Protein AF-A0A2P5DJ44-F1 (afdb_monomer_lite)

Organism: Trema orientale (NCBI:txid63057)

Structure (mmCIF, N/CA/C/O backbone):
data_AF-A0A2P5DJ44-F1
#
_entry.id   AF-A0A2P5DJ44-F1
#
loop_
_atom_site.group_PDB
_atom_site.id
_atom_site.type_symbol
_atom_site.label_atom_id
_atom_site.label_alt_id
_atom_site.label_comp_id
_atom_site.label_asym_id
_atom_site.label_entity_id
_atom_site.label_seq_id
_atom_site.pdbx_PDB_ins_code
_atom_site.Cartn_x
_atom_site.Cartn_y
_atom_site.Cartn_z
_atom_site.occupancy
_atom_site.B_iso_or_equiv
_atom_site.auth_seq_id
_atom_site.auth_comp_id
_atom_site.auth_asym_id
_atom_site.auth_atom_id
_atom_site.pdbx_PDB_model_num
ATOM 1 N N . MET A 1 1 ? -2.861 3.811 -5.691 1.00 84.62 1 MET A N 1
ATOM 2 C CA . MET A 1 1 ? -2.613 3.452 -4.278 1.00 84.62 1 MET A CA 1
ATOM 3 C C . MET A 1 1 ? -3.615 4.162 -3.393 1.00 84.62 1 MET A C 1
ATOM 5 O O . MET A 1 1 ? -4.377 3.465 -2.755 1.00 84.62 1 MET A O 1
ATOM 9 N N . GLU A 1 2 ? -3.695 5.492 -3.446 1.00 87.12 2 GLU A N 1
ATOM 10 C CA . GLU A 1 2 ? -4.718 6.298 -2.754 1.00 87.12 2 GLU A CA 1
ATOM 11 C C . GLU A 1 2 ? -6.150 5.772 -2.944 1.00 87.12 2 GLU A C 1
ATOM 13 O O . GLU A 1 2 ? -6.752 5.329 -1.976 1.00 87.12 2 GLU A O 1
ATOM 18 N N . LEU A 1 3 ? -6.616 5.629 -4.192 1.00 88.25 3 LEU A N 1
ATOM 19 C CA . LEU A 1 3 ? -7.942 5.059 -4.485 1.00 88.25 3 LEU A CA 1
ATOM 20 C C . LEU A 1 3 ? -8.184 3.675 -3.848 1.00 88.25 3 LEU A C 1
ATOM 22 O O . LEU A 1 3 ? -9.295 3.355 -3.448 1.00 88.25 3 LEU A O 1
ATOM 26 N N . ALA A 1 4 ? 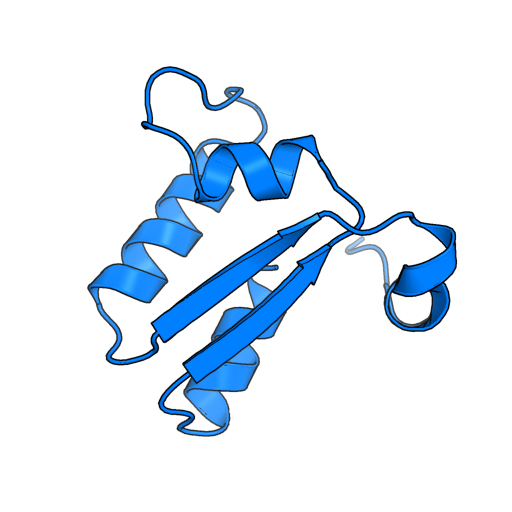-7.152 2.832 -3.739 1.00 89.62 4 ALA A N 1
ATOM 27 C CA . ALA A 1 4 ? -7.305 1.513 -3.120 1.00 89.62 4 ALA A CA 1
ATOM 28 C C . ALA A 1 4 ? -7.525 1.612 -1.600 1.00 89.62 4 ALA A C 1
ATOM 30 O O . ALA A 1 4 ? -8.228 0.783 -1.028 1.00 89.62 4 ALA A O 1
ATOM 31 N N . ILE A 1 5 ? -6.943 2.630 -0.958 1.00 91.44 5 ILE A N 1
ATOM 32 C CA . ILE A 1 5 ? -7.156 2.936 0.460 1.00 91.44 5 ILE A CA 1
ATOM 33 C C . ILE A 1 5 ? -8.574 3.468 0.653 1.00 91.44 5 ILE A C 1
ATOM 35 O O . ILE A 1 5 ? -9.290 2.961 1.509 1.00 91.44 5 ILE A O 1
ATOM 39 N N . GLU A 1 6 ? -8.999 4.429 -0.171 1.00 91.38 6 GLU A N 1
ATOM 40 C CA . GLU A 1 6 ? -10.353 4.998 -0.125 1.00 91.38 6 GLU A CA 1
ATOM 41 C C . GLU A 1 6 ? -11.423 3.911 -0.258 1.00 91.38 6 GLU A C 1
ATOM 43 O O . GLU A 1 6 ? -12.300 3.807 0.594 1.00 91.38 6 GLU A O 1
ATOM 48 N N . VAL A 1 7 ? -11.290 3.024 -1.249 1.00 91.25 7 VAL A N 1
ATOM 49 C CA . VAL A 1 7 ? -12.202 1.884 -1.425 1.00 91.25 7 VAL A CA 1
ATOM 50 C C . VAL A 1 7 ? -12.188 0.964 -0.201 1.00 91.25 7 VAL A C 1
ATOM 52 O O . VAL A 1 7 ? -13.241 0.508 0.238 1.00 91.25 7 VAL A O 1
ATOM 55 N N . GLY A 1 8 ? -11.019 0.700 0.392 1.00 92.06 8 GLY A N 1
ATOM 56 C CA . GLY A 1 8 ? -10.925 -0.095 1.618 1.00 92.06 8 GLY A CA 1
ATOM 57 C C . GLY A 1 8 ? -11.678 0.527 2.797 1.00 92.06 8 GLY A C 1
ATOM 58 O O . GLY A 1 8 ? -12.353 -0.187 3.542 1.00 92.06 8 GLY A O 1
ATOM 59 N N . LEU A 1 9 ? -11.611 1.854 2.931 1.00 91.62 9 LEU A N 1
ATOM 60 C CA . LEU A 1 9 ? -12.348 2.615 3.941 1.00 91.62 9 LEU A CA 1
ATOM 61 C C . LEU A 1 9 ? -13.856 2.607 3.672 1.00 91.62 9 LEU A C 1
ATOM 63 O O . LEU A 1 9 ? -14.632 2.350 4.589 1.00 91.62 9 LEU A O 1
ATOM 67 N N . GLU A 1 10 ? -14.282 2.826 2.426 1.00 93.62 10 GLU A N 1
ATOM 68 C CA . GLU A 1 10 ? -15.696 2.770 2.024 1.00 93.62 10 GLU A CA 1
ATOM 69 C C . GLU A 1 10 ? -16.312 1.387 2.266 1.00 93.62 10 GLU A C 1
ATOM 71 O O . GLU A 1 10 ? -17.466 1.269 2.681 1.00 93.62 10 GLU A O 1
ATOM 76 N N . MET A 1 11 ? -15.526 0.331 2.055 1.00 94.94 11 MET A N 1
ATOM 77 C CA . MET A 1 11 ? -15.919 -1.051 2.325 1.00 94.94 11 MET A CA 1
ATOM 78 C C . MET A 1 11 ? -15.825 -1.434 3.812 1.00 94.94 11 MET A C 1
ATOM 80 O O . MET A 1 11 ? -16.155 -2.569 4.162 1.00 94.94 11 MET A O 1
ATOM 84 N N . ASN A 1 12 ? -15.405 -0.510 4.685 1.00 93.50 12 ASN A N 1
ATOM 85 C CA . ASN A 1 12 ? -15.227 -0.712 6.123 1.00 93.50 12 ASN A CA 1
ATOM 86 C C . ASN A 1 12 ? -14.328 -1.920 6.452 1.00 93.50 12 ASN A C 1
ATOM 88 O O . ASN A 1 12 ? -14.627 -2.724 7.341 1.00 93.50 12 ASN A O 1
ATOM 92 N N . LEU A 1 13 ? -13.245 -2.082 5.687 1.00 94.19 13 LEU A N 1
ATOM 93 C CA . LEU A 1 13 ? -12.258 -3.129 5.919 1.00 94.19 13 LEU A CA 1
ATOM 94 C C . LEU A 1 13 ? -11.378 -2.773 7.120 1.00 94.19 13 LEU A C 1
ATOM 96 O O . LEU A 1 13 ? -11.060 -1.612 7.357 1.00 94.19 13 LEU A O 1
ATOM 100 N N . SER A 1 14 ? -10.935 -3.794 7.852 1.00 93.81 14 SER A N 1
ATOM 101 C CA . SER A 1 14 ? -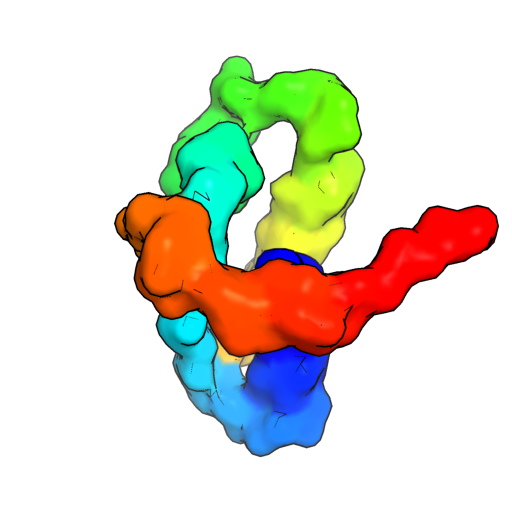9.916 -3.633 8.895 1.00 93.81 14 SER A CA 1
ATOM 102 C C . SER A 1 14 ? -8.501 -3.608 8.322 1.00 93.81 14 SER A C 1
ATOM 104 O O . SER A 1 14 ? -7.593 -3.076 8.948 1.00 93.81 14 SER A O 1
ATOM 106 N N . SER A 1 15 ? -8.294 -4.203 7.145 1.00 95.00 15 SER A N 1
ATOM 107 C CA . SER A 1 15 ? -6.988 -4.237 6.498 1.00 95.00 15 SER A CA 1
ATOM 108 C C . SER A 1 15 ? -7.074 -4.322 4.977 1.00 95.00 15 SER A C 1
ATOM 110 O O . SER A 1 15 ? -8.033 -4.856 4.415 1.00 95.00 15 SER A O 1
ATOM 112 N N .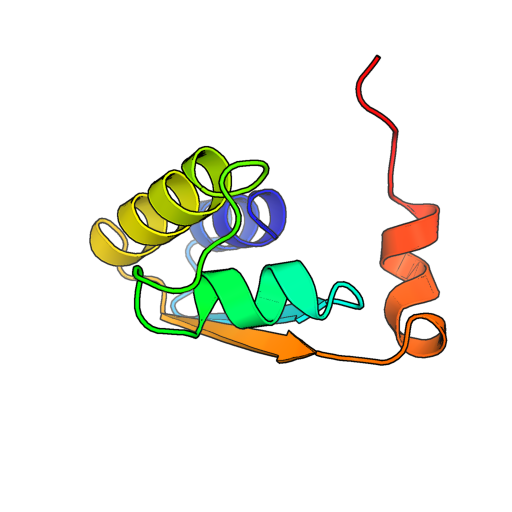 VAL A 1 16 ? -6.040 -3.807 4.311 1.00 94.50 16 VAL A N 1
ATOM 113 C CA . VAL A 1 16 ? -5.843 -3.885 2.860 1.00 94.50 16 VAL A CA 1
ATOM 114 C C . VAL A 1 16 ? -4.409 -4.278 2.526 1.00 94.50 16 VAL A C 1
ATOM 116 O O . VAL A 1 16 ? -3.447 -3.806 3.132 1.00 94.50 16 VAL A O 1
ATOM 119 N N . PHE A 1 17 ? -4.264 -5.128 1.513 1.00 94.69 17 PHE A N 1
ATOM 120 C CA . PHE A 1 17 ? -2.978 -5.464 0.915 1.00 94.69 17 PHE A CA 1
ATOM 121 C C . PHE A 1 17 ? -2.912 -4.839 -0.478 1.00 94.69 17 PHE A C 1
ATOM 123 O O . PHE A 1 17 ? -3.698 -5.182 -1.359 1.00 94.69 17 PHE A O 1
ATOM 130 N N . ILE A 1 18 ? -2.011 -3.877 -0.656 1.00 94.00 18 ILE A N 1
ATOM 131 C CA . ILE A 1 18 ? -1.896 -3.053 -1.855 1.00 94.00 18 ILE A CA 1
ATOM 132 C C . ILE A 1 18 ? -0.643 -3.468 -2.619 1.00 94.00 18 ILE A C 1
ATOM 134 O O . ILE A 1 18 ? 0.489 -3.156 -2.240 1.00 94.00 18 ILE A O 1
ATOM 138 N N . GLU A 1 19 ? -0.864 -4.142 -3.741 1.00 94.75 19 GLU A N 1
ATOM 139 C CA . GLU A 1 19 ? 0.177 -4.480 -4.703 1.00 94.75 19 GLU A CA 1
ATOM 140 C C . GLU A 1 19 ? 0.335 -3.343 -5.720 1.00 94.75 19 GLU A C 1
ATOM 142 O O . GLU A 1 19 ? -0.641 -2.843 -6.282 1.00 94.75 19 GLU A O 1
ATOM 147 N N . SER A 1 20 ? 1.569 -2.903 -5.966 1.00 93.25 20 SER A N 1
ATOM 148 C CA . SER A 1 20 ? 1.850 -1.866 -6.961 1.00 93.25 20 SER A CA 1
ATOM 149 C C . SER A 1 20 ? 3.107 -2.171 -7.760 1.00 93.25 20 SER A C 1
ATOM 151 O O . SER A 1 20 ? 4.114 -2.622 -7.224 1.00 93.25 20 SER A O 1
ATOM 153 N N . ASP A 1 21 ? 3.081 -1.855 -9.052 1.00 93.88 21 ASP A N 1
ATOM 154 C CA . ASP A 1 21 ? 4.251 -1.935 -9.927 1.00 93.88 21 ASP A CA 1
ATOM 155 C C . ASP A 1 21 ? 5.158 -0.697 -9.865 1.00 93.88 21 ASP A C 1
ATOM 157 O O . ASP A 1 21 ? 6.269 -0.704 -10.404 1.00 93.88 21 ASP A O 1
ATOM 161 N N . SER A 1 22 ? 4.738 0.346 -9.142 1.00 91.00 22 SER A N 1
ATOM 162 C CA . SER A 1 22 ? 5.540 1.543 -8.888 1.00 91.00 22 SER A CA 1
ATOM 163 C C . SER A 1 22 ? 6.475 1.336 -7.697 1.00 91.00 22 SER A C 1
ATOM 165 O O . SER A 1 22 ? 6.096 1.517 -6.540 1.00 91.00 22 SER A O 1
ATOM 167 N N . GLN A 1 23 ? 7.737 0.995 -7.976 1.00 90.06 23 GLN A N 1
ATOM 168 C CA . GLN A 1 23 ? 8.745 0.816 -6.925 1.00 90.06 23 GLN A CA 1
ATOM 169 C C . GLN A 1 23 ? 8.994 2.110 -6.138 1.00 90.06 23 GLN A C 1
ATOM 171 O O . GLN A 1 23 ? 9.213 2.056 -4.929 1.00 90.06 23 GLN A O 1
ATOM 176 N N . VAL A 1 24 ? 8.957 3.264 -6.815 1.00 88.19 24 VAL A N 1
ATOM 177 C CA . VAL A 1 24 ? 9.096 4.578 -6.171 1.00 88.19 24 VAL A CA 1
ATOM 178 C C . VAL A 1 24 ? 7.929 4.814 -5.225 1.00 88.19 24 VAL A C 1
ATOM 180 O O . VAL A 1 24 ? 8.167 5.100 -4.061 1.00 88.19 24 VAL A O 1
ATOM 183 N N . GLY A 1 25 ? 6.689 4.618 -5.681 1.00 88.19 25 GLY A N 1
ATOM 184 C CA . GLY A 1 25 ? 5.517 4.881 -4.851 1.00 88.19 25 GLY A CA 1
ATOM 185 C C . GLY A 1 25 ? 5.459 3.981 -3.618 1.00 88.19 25 GLY A C 1
ATOM 186 O O . GLY A 1 25 ? 5.262 4.492 -2.521 1.00 88.19 25 GLY A O 1
ATOM 187 N N . VAL A 1 26 ? 5.726 2.676 -3.774 1.00 90.75 26 VAL A N 1
ATOM 188 C CA . VAL A 1 26 ? 5.795 1.737 -2.639 1.00 90.75 26 VAL A CA 1
ATOM 189 C C . VAL A 1 26 ? 6.873 2.175 -1.652 1.00 90.75 26 VAL A C 1
ATOM 191 O O . VAL A 1 26 ? 6.588 2.319 -0.470 1.00 90.75 26 VAL A O 1
ATOM 194 N N . LYS A 1 27 ? 8.093 2.467 -2.123 1.00 89.25 27 LYS A N 1
ATOM 195 C CA . LYS A 1 27 ? 9.162 2.94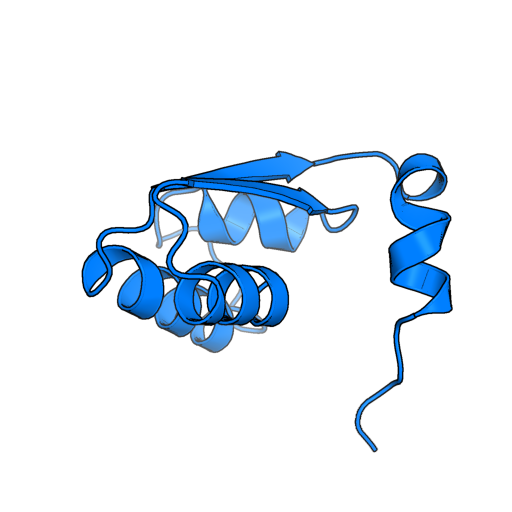2 -1.235 1.00 89.25 27 LYS A CA 1
ATOM 196 C C . LYS A 1 27 ? 8.784 4.246 -0.543 1.00 89.25 27 LYS A C 1
ATOM 198 O O . LYS A 1 27 ? 9.036 4.377 0.646 1.00 89.25 27 LYS A O 1
ATOM 203 N N . SER A 1 28 ? 8.189 5.203 -1.242 1.00 88.44 28 SER A N 1
ATOM 204 C CA . SER A 1 28 ? 7.857 6.496 -0.651 1.00 88.44 28 SER A CA 1
ATOM 205 C C . SER A 1 28 ? 6.828 6.391 0.476 1.00 88.44 28 SER A C 1
ATOM 207 O O . SER A 1 28 ? 6.946 7.141 1.435 1.00 88.44 28 SER A O 1
ATOM 209 N N . VAL A 1 29 ? 5.882 5.446 0.414 1.00 87.44 29 VAL A N 1
ATOM 210 C CA . VAL A 1 29 ? 4.903 5.237 1.499 1.00 87.44 29 VAL A CA 1
ATOM 211 C C . VAL A 1 29 ? 5.414 4.323 2.617 1.00 87.44 29 VAL A C 1
ATOM 213 O O . VAL A 1 29 ? 4.956 4.436 3.747 1.00 87.44 29 VAL A O 1
ATOM 216 N N . THR A 1 30 ? 6.372 3.429 2.340 1.00 86.12 30 THR A N 1
ATOM 217 C CA . THR A 1 30 ? 6.920 2.510 3.357 1.00 86.12 30 THR A CA 1
ATOM 218 C C . THR A 1 30 ? 8.180 3.022 4.058 1.00 86.12 30 THR A C 1
ATOM 220 O O . THR A 1 30 ? 8.587 2.448 5.066 1.00 86.12 30 THR A O 1
ATOM 223 N N . THR A 1 31 ? 8.865 4.028 3.507 1.00 77.19 31 THR A N 1
ATOM 224 C CA . THR A 1 31 ? 10.191 4.474 3.981 1.00 77.19 31 THR A CA 1
ATOM 225 C C . THR A 1 31 ? 10.101 5.806 4.729 1.00 77.19 31 THR A C 1
ATOM 227 O O . THR A 1 31 ? 9.183 6.592 4.529 1.00 77.19 31 THR A O 1
ATOM 230 N N . ILE A 1 32 ? 11.082 6.064 5.600 1.00 62.53 32 ILE A N 1
ATOM 231 C CA . ILE A 1 32 ? 11.177 7.266 6.442 1.00 62.53 32 ILE A CA 1
ATOM 232 C C . ILE A 1 32 ? 11.086 8.551 5.576 1.00 62.53 32 ILE A C 1
ATOM 234 O O . ILE A 1 32 ? 11.760 8.613 4.536 1.00 62.53 32 ILE A O 1
ATOM 238 N N . PRO A 1 33 ? 10.336 9.591 6.015 1.00 61.78 33 PRO A N 1
ATOM 239 C CA . PRO A 1 33 ? 9.948 10.765 5.211 1.00 61.78 33 PRO A CA 1
ATOM 240 C C . PRO A 1 33 ? 11.084 11.499 4.489 1.00 61.78 33 PRO A C 1
ATOM 242 O O . PRO A 1 33 ? 10.877 12.109 3.445 1.00 61.78 33 PRO A O 1
ATOM 245 N N . ASN A 1 34 ? 12.313 11.403 4.998 1.00 63.91 34 ASN A N 1
ATOM 246 C CA . ASN A 1 34 ? 13.477 12.142 4.501 1.00 63.91 34 ASN A CA 1
ATOM 247 C C . ASN A 1 34 ? 13.976 11.679 3.115 1.00 63.91 34 ASN A C 1
ATOM 249 O O . ASN A 1 34 ? 14.961 12.215 2.614 1.00 63.91 34 ASN A O 1
ATOM 253 N N . SER A 1 35 ? 13.349 10.659 2.521 1.00 71.50 35 SER A N 1
ATOM 254 C CA . SER A 1 35 ? 13.747 10.054 1.241 1.00 71.50 35 SER A CA 1
ATOM 255 C C . SER A 1 35 ? 12.664 10.116 0.157 1.00 71.50 35 SER A C 1
ATOM 257 O O . SER A 1 35 ? 12.822 9.517 -0.907 1.00 71.50 35 SER A O 1
ATOM 259 N N . VAL A 1 36 ? 11.566 10.833 0.414 1.00 82.62 36 VAL A N 1
ATOM 260 C CA . VAL A 1 36 ? 10.444 10.955 -0.522 1.00 82.62 36 VAL A CA 1
ATOM 261 C C . VAL A 1 36 ? 10.763 12.016 -1.588 1.00 82.62 36 VAL A C 1
ATOM 263 O O . VAL A 1 36 ? 11.053 13.158 -1.227 1.00 82.62 36 VAL A O 1
ATOM 266 N N . PRO A 1 37 ? 10.720 11.682 -2.895 1.00 84.88 37 PRO A N 1
ATOM 267 C CA . PRO A 1 37 ? 10.869 12.670 -3.962 1.00 84.88 37 PRO A CA 1
ATOM 268 C C . PRO A 1 37 ? 9.787 13.752 -3.879 1.00 84.88 37 PRO A C 1
ATOM 270 O O . PRO A 1 37 ? 8.627 13.451 -3.587 1.00 84.88 37 PRO A O 1
ATOM 273 N N . TRP A 1 38 ? 10.151 15.006 -4.153 1.00 86.81 38 TRP A N 1
ATOM 274 C CA . TRP A 1 38 ? 9.238 16.146 -4.011 1.00 86.81 38 TRP A CA 1
ATOM 275 C C . TRP A 1 38 ? 8.003 16.019 -4.915 1.00 86.81 38 TRP A C 1
ATOM 277 O O . TRP A 1 38 ? 6.923 16.462 -4.535 1.00 86.81 38 TRP A O 1
ATOM 287 N N . GLU A 1 39 ? 8.140 15.352 -6.066 1.00 85.56 39 GLU A N 1
ATOM 288 C CA . GLU A 1 39 ? 7.072 15.112 -7.039 1.00 85.56 39 GLU A CA 1
ATOM 289 C C . GLU A 1 39 ? 5.920 14.276 -6.469 1.00 85.56 39 GLU A C 1
ATOM 291 O O . GLU A 1 39 ? 4.792 14.371 -6.947 1.00 85.56 39 GLU A O 1
ATOM 296 N N . VAL A 1 40 ? 6.199 13.441 -5.465 1.00 86.06 40 VAL A N 1
ATOM 297 C CA . VAL A 1 40 ? 5.217 12.534 -4.850 1.00 86.06 40 VAL A CA 1
ATOM 298 C C . VAL A 1 40 ? 4.981 12.835 -3.370 1.00 86.06 40 VAL A C 1
ATOM 300 O O . VAL A 1 40 ? 4.198 12.141 -2.727 1.00 86.06 40 VAL A O 1
ATOM 303 N N . ALA A 1 41 ? 5.629 13.868 -2.823 1.00 86.88 41 ALA A N 1
ATOM 304 C CA . ALA A 1 41 ? 5.585 14.187 -1.399 1.00 86.88 41 ALA A CA 1
ATOM 305 C C . ALA A 1 41 ? 4.164 14.487 -0.903 1.00 86.88 41 ALA A C 1
ATOM 307 O O . ALA A 1 41 ? 3.761 13.946 0.122 1.00 86.88 41 ALA A O 1
ATOM 308 N N . SER A 1 42 ? 3.385 15.270 -1.657 1.00 88.81 42 SER A N 1
ATOM 309 C CA . SER A 1 42 ? 2.000 15.601 -1.294 1.00 88.81 42 SER A CA 1
ATOM 310 C C . SER A 1 42 ? 1.095 14.368 -1.260 1.00 88.81 42 SER A C 1
ATOM 312 O O . SER A 1 42 ? 0.307 14.203 -0.334 1.00 88.81 42 SER A O 1
ATOM 314 N N . VAL A 1 43 ? 1.239 13.470 -2.240 1.00 88.19 43 VAL A N 1
ATOM 315 C CA . VAL A 1 43 ? 0.469 12.218 -2.320 1.00 88.19 43 VAL A CA 1
ATOM 316 C C . VAL A 1 43 ? 0.829 11.295 -1.158 1.00 88.19 43 VAL A C 1
ATOM 318 O O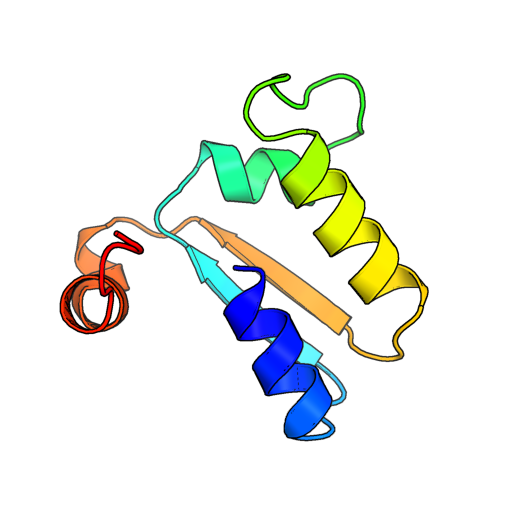 . VAL A 1 43 ? -0.043 10.699 -0.534 1.00 88.19 43 VAL A O 1
ATOM 321 N N . VAL A 1 44 ? 2.116 11.188 -0.831 1.00 88.81 44 VAL A N 1
ATOM 322 C CA . VAL A 1 44 ? 2.600 10.355 0.277 1.00 88.81 44 VAL A CA 1
ATOM 323 C C . VAL A 1 44 ? 2.140 10.905 1.624 1.00 88.81 44 VAL A C 1
ATOM 325 O O . VAL A 1 44 ? 1.695 10.134 2.473 1.00 88.81 44 VAL A O 1
ATOM 328 N N . GLU A 1 45 ? 2.203 12.222 1.819 1.00 88.88 45 GLU A N 1
ATOM 329 C CA . GLU A 1 45 ? 1.681 12.887 3.014 1.00 88.88 45 GLU A CA 1
ATOM 330 C C . GLU A 1 45 ? 0.177 12.644 3.162 1.00 88.88 45 GLU A C 1
ATOM 332 O O . GLU A 1 45 ? -0.284 12.263 4.238 1.00 88.88 45 GLU A O 1
ATOM 337 N N . HIS A 1 46 ? -0.581 12.785 2.074 1.00 90.31 46 HIS A N 1
ATOM 338 C CA . HIS A 1 46 ? -2.016 12.533 2.082 1.00 90.31 46 HIS A CA 1
ATOM 339 C C . HIS A 1 46 ? -2.348 11.081 2.449 1.00 90.31 46 HIS A C 1
ATOM 341 O O . HIS A 1 46 ? -3.126 10.850 3.375 1.00 90.31 46 HIS A O 1
ATOM 347 N N . ILE A 1 47 ? -1.693 10.108 1.805 1.00 89.88 47 ILE A N 1
ATOM 348 C CA . ILE A 1 47 ? -1.827 8.678 2.122 1.00 89.88 47 ILE A CA 1
ATOM 349 C C . ILE A 1 47 ? -1.485 8.409 3.592 1.00 89.88 47 ILE A C 1
ATOM 351 O O . ILE A 1 47 ? -2.214 7.696 4.276 1.00 89.88 47 ILE A O 1
ATOM 355 N N . THR A 1 48 ? -0.400 8.995 4.101 1.00 88.12 48 THR A N 1
ATOM 356 C CA . THR A 1 48 ? 0.025 8.801 5.495 1.00 88.12 48 THR A CA 1
ATOM 357 C C . THR A 1 48 ? -1.023 9.340 6.467 1.00 88.12 48 THR A C 1
ATOM 359 O O . THR A 1 48 ? -1.393 8.653 7.417 1.00 88.12 48 THR A O 1
ATOM 362 N N . ASN A 1 49 ? -1.552 10.538 6.211 1.00 89.50 49 ASN A N 1
ATOM 363 C CA . ASN A 1 49 ? -2.591 11.149 7.037 1.00 89.50 49 ASN A CA 1
ATOM 364 C C . ASN A 1 49 ? -3.904 10.349 7.010 1.00 89.50 49 ASN A C 1
ATOM 366 O O . ASN A 1 49 ? -4.525 10.157 8.058 1.00 89.50 49 ASN A O 1
ATOM 370 N N . LEU A 1 50 ? -4.308 9.841 5.841 1.00 89.19 50 LEU A N 1
ATOM 371 C CA . LEU A 1 50 ? -5.446 8.927 5.688 1.00 89.19 50 LEU A CA 1
ATOM 372 C C . LEU A 1 50 ? -5.286 7.693 6.576 1.00 89.19 50 LEU A C 1
ATOM 374 O O . LEU A 1 50 ? -6.169 7.391 7.371 1.00 89.19 50 LEU A O 1
ATOM 378 N N . LEU A 1 51 ? -4.140 7.017 6.494 1.00 87.50 51 LEU A N 1
ATOM 379 C CA . LEU A 1 51 ? -3.891 5.807 7.274 1.00 87.50 51 LEU A CA 1
ATOM 380 C C . LEU A 1 51 ? -3.869 6.088 8.781 1.00 87.50 51 LEU A C 1
ATOM 382 O O . LEU A 1 51 ? -4.542 5.383 9.5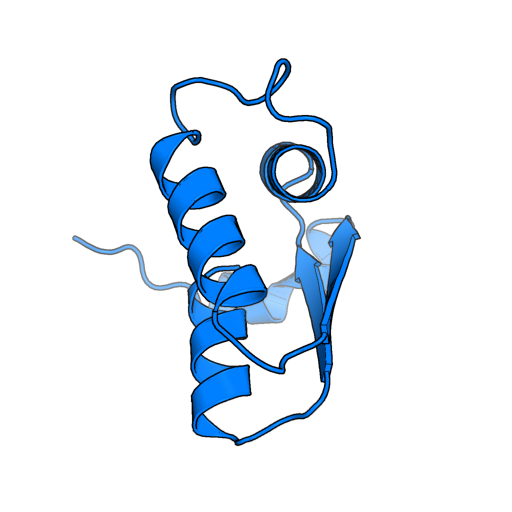25 1.00 87.50 51 LEU A O 1
ATOM 386 N N . VAL A 1 52 ? -3.189 7.154 9.227 1.00 88.94 52 VAL A N 1
ATOM 387 C CA . VAL A 1 52 ? -3.102 7.538 10.654 1.00 88.94 52 VAL A CA 1
ATOM 388 C C . VAL A 1 52 ? -4.460 7.926 11.243 1.00 88.94 52 VAL A C 1
ATOM 390 O O . VAL A 1 52 ? -4.721 7.666 12.416 1.00 88.94 52 VAL A O 1
ATOM 393 N N . SER A 1 53 ? -5.320 8.571 10.453 1.00 87.31 53 SER A N 1
ATOM 394 C CA . SER A 1 53 ? -6.665 8.968 10.891 1.00 87.31 53 SER A CA 1
ATOM 395 C C . SER A 1 53 ? -7.699 7.842 10.792 1.00 87.31 53 SER A C 1
ATOM 397 O O . SER A 1 53 ? -8.800 7.976 11.330 1.00 87.31 53 SER A O 1
ATOM 399 N N . SER A 1 54 ? -7.349 6.732 10.140 1.00 87.19 54 SER A N 1
ATOM 400 C CA . SER A 1 54 ? -8.218 5.575 9.949 1.00 87.19 54 SER A CA 1
ATOM 401 C C . SER A 1 54 ? -7.896 4.428 10.913 1.00 87.19 54 SER A C 1
ATOM 403 O O . SER A 1 54 ? -6.858 4.408 11.565 1.00 87.19 54 SER A O 1
ATOM 405 N N . SER A 1 55 ? -8.792 3.441 10.981 1.00 86.50 55 SER A N 1
ATOM 406 C CA . SER A 1 55 ? -8.526 2.145 11.633 1.00 86.50 55 SER A CA 1
ATOM 407 C C . SER A 1 55 ? -8.095 1.061 10.635 1.00 86.50 55 SER A C 1
ATOM 409 O O . SER A 1 55 ? -8.148 -0.124 10.951 1.00 86.50 55 SER A O 1
ATOM 411 N N . LEU A 1 56 ? -7.710 1.467 9.419 1.00 92.75 56 LEU A N 1
ATOM 412 C CA . LEU A 1 56 ? -7.378 0.568 8.326 1.00 92.75 56 LEU A CA 1
ATOM 413 C C . LEU A 1 56 ? -5.878 0.260 8.313 1.00 92.75 56 LEU A C 1
ATOM 415 O O . LEU A 1 56 ? -5.054 1.133 8.038 1.00 92.75 56 LEU A O 1
ATOM 419 N N . ASP A 1 57 ? -5.533 -1.007 8.514 1.00 92.25 57 ASP A N 1
ATOM 420 C CA . ASP A 1 57 ? -4.158 -1.481 8.377 1.00 92.25 57 ASP A CA 1
ATOM 421 C C . ASP A 1 57 ? -3.809 -1.691 6.895 1.00 92.25 57 ASP A C 1
ATOM 423 O O . ASP A 1 57 ? -4.329 -2.598 6.240 1.00 92.25 57 ASP A O 1
ATOM 427 N N . ALA A 1 58 ? -2.908 -0.871 6.348 1.00 92.56 58 ALA A N 1
ATOM 428 C CA . ALA A 1 58 ? -2.470 -0.983 4.957 1.00 92.56 58 ALA A CA 1
ATOM 429 C C . ALA A 1 58 ? -1.060 -1.574 4.826 1.00 92.56 58 ALA A C 1
ATOM 431 O O . ALA A 1 58 ? -0.092 -1.072 5.399 1.00 92.56 58 ALA A O 1
ATOM 432 N N . TYR A 1 59 ? -0.936 -2.606 3.993 1.00 93.31 59 TYR A N 1
ATOM 433 C CA . TYR A 1 59 ? 0.330 -3.257 3.657 1.00 93.31 59 TYR A CA 1
ATOM 434 C C . TYR A 1 59 ? 0.662 -3.018 2.187 1.00 93.31 59 TYR A C 1
ATOM 436 O O . TYR A 1 59 ? -0.156 -3.309 1.319 1.00 93.31 59 TYR A O 1
ATOM 444 N N . PHE A 1 60 ? 1.864 -2.523 1.893 1.00 93.50 60 PHE A N 1
ATOM 445 C CA . PHE A 1 60 ? 2.283 -2.192 0.529 1.00 93.50 60 PHE A CA 1
ATOM 446 C C . PHE A 1 60 ? 3.374 -3.142 0.047 1.00 93.50 60 PHE A C 1
ATOM 448 O O . PHE A 1 60 ? 4.391 -3.316 0.721 1.00 93.50 60 PHE A O 1
ATOM 455 N N . VAL A 1 61 ? 3.196 -3.717 -1.143 1.00 94.81 61 VAL A N 1
ATOM 456 C CA . VAL A 1 61 ? 4.188 -4.595 -1.774 1.00 94.81 61 VAL A CA 1
ATOM 457 C C . VAL A 1 61 ? 4.428 -4.188 -3.219 1.00 94.81 61 VAL A C 1
ATOM 459 O O . VAL A 1 61 ? 3.503 -3.928 -3.987 1.00 94.81 61 VAL A O 1
ATOM 462 N N . TRP A 1 62 ? 5.708 -4.142 -3.591 1.00 95.25 62 TRP A N 1
ATOM 463 C CA . TRP A 1 62 ? 6.095 -3.968 -4.982 1.00 95.25 62 TRP A CA 1
ATOM 464 C C . TRP A 1 62 ? 5.986 -5.292 -5.740 1.00 95.25 62 TRP A C 1
ATOM 466 O O . TRP A 1 62 ? 6.533 -6.305 -5.301 1.00 95.25 62 TRP A O 1
ATOM 476 N N . ILE A 1 63 ? 5.340 -5.257 -6.903 1.00 95.62 63 ILE A N 1
ATOM 477 C CA . ILE A 1 63 ? 5.224 -6.386 -7.830 1.00 95.62 63 ILE A CA 1
ATOM 478 C C . ILE A 1 63 ? 5.723 -5.995 -9.231 1.00 95.62 63 ILE A C 1
ATOM 480 O O . ILE A 1 63 ? 5.675 -4.825 -9.602 1.00 95.62 63 ILE A O 1
ATOM 484 N N . PRO A 1 64 ? 6.190 -6.936 -10.067 1.00 95.12 64 PRO A N 1
ATOM 485 C CA . PRO A 1 64 ? 6.473 -6.639 -11.470 1.00 95.12 64 PRO A CA 1
ATOM 486 C C . PRO A 1 64 ? 5.214 -6.157 -12.209 1.00 95.12 64 PRO A C 1
ATOM 488 O O . PRO A 1 64 ? 4.125 -6.681 -11.981 1.00 95.12 64 PRO A O 1
ATOM 491 N N . ARG A 1 65 ? 5.359 -5.227 -13.166 1.00 92.50 65 ARG A N 1
ATOM 492 C CA . ARG A 1 65 ? 4.233 -4.704 -13.972 1.00 92.50 65 ARG A CA 1
ATOM 493 C C . ARG A 1 65 ? 3.398 -5.800 -14.632 1.00 92.50 65 ARG A C 1
ATOM 495 O O . ARG A 1 65 ? 2.182 -5.682 -14.696 1.00 92.50 65 ARG A O 1
ATOM 502 N N . THR A 1 66 ? 4.038 -6.887 -15.059 1.00 94.25 66 THR A N 1
ATOM 503 C CA . THR A 1 66 ? 3.372 -8.059 -15.648 1.00 94.25 66 THR A CA 1
ATOM 504 C C . THR A 1 66 ? 2.341 -8.709 -14.725 1.00 94.25 66 THR A C 1
ATOM 506 O O . THR A 1 66 ? 1.443 -9.387 -15.215 1.00 94.25 66 THR A O 1
ATOM 509 N N . CYS A 1 67 ? 2.456 -8.510 -13.411 1.00 94.12 67 CYS A N 1
ATOM 510 C CA . CYS A 1 67 ? 1.506 -8.994 -12.414 1.00 94.12 67 CYS A CA 1
ATOM 511 C C . CYS A 1 67 ? 0.370 -7.989 -12.143 1.00 94.12 67 CYS A C 1
ATOM 513 O O . CYS A 1 67 ? -0.655 -8.379 -11.601 1.00 94.12 67 CYS A O 1
ATOM 515 N N . ASN A 1 68 ? 0.509 -6.726 -12.565 1.00 93.62 68 ASN A N 1
ATOM 516 C CA . ASN A 1 68 ? -0.454 -5.645 -12.320 1.00 93.62 68 ASN A CA 1
ATOM 517 C C . ASN A 1 68 ? -1.278 -5.263 -13.571 1.00 93.62 68 ASN A C 1
ATOM 519 O O . ASN A 1 68 ? -1.789 -4.147 -13.688 1.00 93.62 68 ASN A O 1
ATOM 523 N N . ASN A 1 69 ? -1.399 -6.175 -14.543 1.00 92.12 69 ASN A N 1
ATOM 524 C CA . ASN A 1 69 ? -2.042 -5.884 -15.831 1.00 92.12 69 ASN A CA 1
ATOM 525 C C . ASN A 1 69 ? -3.510 -5.461 -15.673 1.00 92.12 69 ASN A C 1
ATOM 527 O O . ASN A 1 69 ? -3.970 -4.579 -16.390 1.00 92.12 69 ASN A O 1
ATOM 531 N N . ALA A 1 70 ? -4.243 -6.059 -14.728 1.00 90.06 70 ALA A N 1
ATOM 532 C CA . ALA A 1 70 ? -5.644 -5.716 -14.490 1.00 90.06 70 ALA A CA 1
ATOM 533 C C . ALA A 1 70 ? -5.808 -4.243 -14.085 1.00 90.06 70 ALA A C 1
ATOM 535 O O . ALA A 1 70 ? -6.620 -3.533 -14.675 1.00 90.06 70 ALA A O 1
ATOM 536 N N . ALA A 1 71 ? -4.987 -3.755 -13.149 1.00 88.00 71 ALA A N 1
ATOM 537 C CA . ALA A 1 71 ? -5.006 -2.348 -12.758 1.00 88.00 71 ALA A CA 1
ATOM 538 C C . ALA A 1 71 ? -4.582 -1.433 -13.915 1.00 88.00 71 ALA A C 1
ATOM 540 O O . ALA A 1 71 ? -5.169 -0.373 -14.104 1.00 88.00 71 ALA A O 1
ATOM 541 N N . GLN A 1 72 ? -3.614 -1.861 -14.732 1.00 87.06 72 GLN A N 1
ATOM 542 C CA . GLN A 1 72 ? -3.195 -1.120 -15.922 1.00 87.06 72 GLN A CA 1
ATOM 543 C C . GLN A 1 72 ? -4.322 -0.977 -16.959 1.00 87.06 72 GLN A C 1
ATOM 545 O O . GLN A 1 72 ? -4.411 0.068 -17.600 1.00 87.06 72 GLN A O 1
ATOM 550 N N . PHE A 1 73 ? -5.173 -1.996 -17.127 1.00 87.69 73 PHE A N 1
ATOM 551 C CA . PHE A 1 73 ? -6.337 -1.940 -18.021 1.00 87.69 73 PHE A CA 1
ATOM 552 C C . PHE A 1 73 ? -7.464 -1.057 -17.483 1.00 87.69 73 PHE A C 1
ATOM 554 O O . PHE A 1 73 ? -8.174 -0.434 -18.267 1.00 87.69 73 PHE A O 1
ATOM 561 N N . LEU A 1 74 ? -7.638 -1.020 -16.161 1.00 87.00 74 LEU A N 1
ATOM 562 C CA . LEU A 1 74 ? -8.663 -0.212 -15.498 1.00 87.00 74 LEU A CA 1
ATOM 563 C C . LEU A 1 74 ? -8.244 1.250 -15.313 1.00 87.00 74 LEU A C 1
ATOM 565 O O . LEU A 1 74 ? -9.078 2.089 -14.980 1.00 87.00 74 LEU A O 1
ATOM 569 N N . TRP A 1 75 ? -6.962 1.562 -15.505 1.00 80.75 75 TRP A N 1
ATOM 570 C CA . TRP A 1 75 ? -6.458 2.913 -15.332 1.00 80.75 75 TRP A CA 1
ATOM 571 C C . TRP A 1 75 ? -7.000 3.845 -16.418 1.00 80.75 75 TRP A C 1
ATOM 573 O O . TRP A 1 75 ? -6.718 3.682 -17.606 1.00 80.75 75 TRP A O 1
ATOM 583 N N . VAL A 1 76 ? -7.746 4.859 -15.985 1.00 73.19 76 VAL A N 1
ATOM 584 C CA . VAL A 1 76 ? -8.183 5.970 -16.830 1.00 73.19 76 VAL A CA 1
ATOM 585 C C . VAL A 1 76 ? -7.303 7.173 -16.483 1.00 73.19 76 VAL A C 1
ATOM 587 O O . VAL A 1 76 ? -7.296 7.579 -15.318 1.00 73.19 76 VAL A O 1
ATOM 590 N N . PRO A 1 77 ? -6.544 7.746 -17.436 1.00 64.19 77 PRO A N 1
ATOM 591 C CA . PRO A 1 77 ? -5.816 8.979 -17.182 1.00 64.19 77 PRO A CA 1
ATOM 592 C C . PRO A 1 77 ? -6.817 10.077 -16.820 1.00 64.19 77 PRO A C 1
ATOM 594 O O . PRO A 1 77 ? -7.760 10.325 -17.574 1.00 64.19 77 PRO A O 1
ATOM 597 N N . SER A 1 78 ? -6.619 10.735 -15.682 1.00 59.91 78 SER A N 1
ATOM 598 C CA . SER A 1 78 ? -7.312 11.983 -15.382 1.00 59.91 78 SER A CA 1
ATOM 599 C C . SER A 1 78 ? -6.833 13.050 -16.372 1.00 59.91 78 SER A C 1
ATOM 601 O O . SER A 1 78 ? -5.638 13.335 -16.459 1.00 59.91 78 SER A O 1
ATOM 603 N N . SER A 1 79 ? -7.776 13.557 -17.169 1.00 43.00 79 SER A N 1
ATOM 604 C CA . SER A 1 79 ? -7.615 14.658 -18.131 1.00 43.00 79 SER A CA 1
ATOM 605 C C . SER A 1 79 ? -7.333 15.991 -17.458 1.00 43.00 79 SER A C 1
ATOM 607 O O . SER A 1 79 ? -8.007 16.245 -16.432 1.00 43.00 79 SER A O 1
#

Secondary structure (DSSP, 8-state):
-HHHHHHHHHTT-SEEEEEES-HHHHHHHHS-GGG--HHHHHHHHHHHHHHHHSS-EEEEEE--GGG-HHHHHHPPPP-

Sequence (79 aa):
MELAIEVGLEMNLSSVFIESDSQVGVKSVTTIPNSVPWEVASVVEHITNLLVSSSLDAYFVWIPRTCNNAAQFLWVPSS

Radius of gyration: 12.73 Å; chains: 1; bounding box: 30×25×30 Å

Foldseek 3Di:
DVVQLVVCVVVVHQEDEAEDQPPLVLCCLVDDPVPRDPVCNVVSVVVVVSPVVDSYHYHYDHDHVVVVVVVVVVDDDDD

pLDDT: mean 87.32, std 9.44, range [43.0, 95.62]